Protein AF-A0A927N529-F1 (afdb_monomer_lite)

InterPro domains:
  IPR007295 Domain of unknown function DUF402 [PF04167] (4-76)
  IPR035930 FomD-like superfamily [G3DSA:2.40.380.10] (2-82)
  IPR035930 FomD-like superfamily [SSF159234] (4-77)

Organism: NCBI:txid648752

Secondary structure (DSSP, 8-state):
-TT-EEEEEEEEEEEETTEEEEEEEEEEEEE-TT-S--EEE-HHHHHHHHHHTSS-HHHHHHHHHHHHHHIIIII----TTS-SSPSSSS-SS---

Foldseek 3Di:
DPQKDKDFDWDWDDPDDVDIDTHGQQWIKIGDRQDLDIDIDRVVVNVVCPVVVVDDPVSSVVSVVVVVVCCVPARDDPDPPPDSDGDCVVPPDDDD

pLDDT: mean 84.68, std 16.39, range [40.75, 98.62]

Radius of gyration: 15.55 Å; chains: 1; bounding box: 44×29×35 Å

Structure (mmCIF, N/CA/C/O backbone):
data_AF-A0A927N529-F1
#
_entry.id   AF-A0A927N529-F1
#
loop_
_atom_site.group_PDB
_atom_site.id
_atom_site.type_symbol
_atom_site.label_atom_id
_atom_site.label_alt_id
_atom_site.label_comp_id
_atom_site.label_asym_id
_atom_site.label_entity_id
_atom_site.label_seq_id
_atom_site.pdbx_PDB_ins_code
_atom_site.Cartn_x
_atom_site.Cartn_y
_atom_site.Cartn_z
_atom_site.occupancy
_atom_site.B_iso_or_equiv
_atom_site.auth_seq_id
_atom_site.auth_comp_id
_atom_site.auth_asym_id
_atom_site.auth_atom_id
_atom_site.pdbx_PDB_model_num
ATOM 1 N N . MET A 1 1 ? 6.141 -17.117 -12.137 1.00 50.34 1 MET A N 1
ATOM 2 C CA . MET A 1 1 ? 6.603 -15.997 -11.290 1.00 50.34 1 MET A CA 1
ATOM 3 C C . MET A 1 1 ? 7.475 -16.533 -10.155 1.00 50.34 1 MET A C 1
ATOM 5 O O . MET A 1 1 ? 7.252 -16.200 -9.002 1.00 50.34 1 MET A O 1
ATOM 9 N N . GLU A 1 2 ? 8.452 -17.397 -10.431 1.00 62.12 2 GLU A N 1
ATOM 10 C CA . GLU A 1 2 ? 9.337 -17.841 -9.346 1.00 62.12 2 GLU A CA 1
A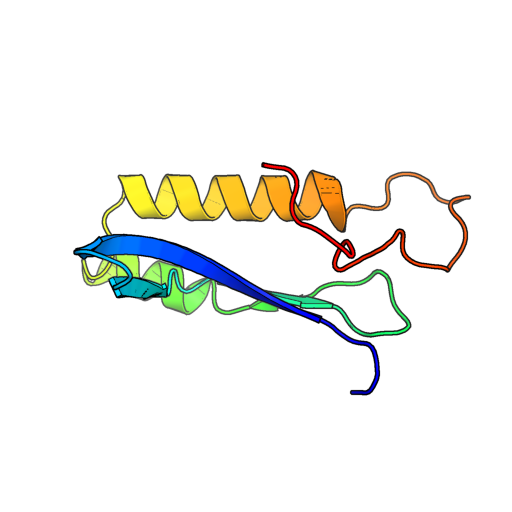TOM 11 C C . GLU A 1 2 ? 10.298 -16.695 -8.999 1.00 62.12 2 GLU A C 1
ATOM 13 O O . GLU A 1 2 ? 10.963 -16.163 -9.887 1.00 62.12 2 GLU A O 1
ATOM 18 N N . GLY A 1 3 ? 10.305 -16.278 -7.729 1.00 69.38 3 GLY A N 1
ATOM 19 C CA . GLY A 1 3 ? 11.227 -15.279 -7.175 1.00 69.38 3 GLY A CA 1
ATOM 20 C C . GLY A 1 3 ? 10.780 -13.809 -7.207 1.00 69.38 3 GLY A C 1
ATOM 21 O O . GLY A 1 3 ? 11.603 -12.949 -6.912 1.00 69.38 3 GLY A O 1
ATOM 22 N N . GLY A 1 4 ? 9.541 -13.497 -7.609 1.00 78.62 4 GLY A N 1
ATOM 23 C CA . GLY A 1 4 ? 8.992 -12.131 -7.543 1.00 78.62 4 GLY A CA 1
ATOM 24 C C . GLY A 1 4 ? 8.238 -11.855 -6.238 1.00 78.62 4 GLY A C 1
ATOM 25 O 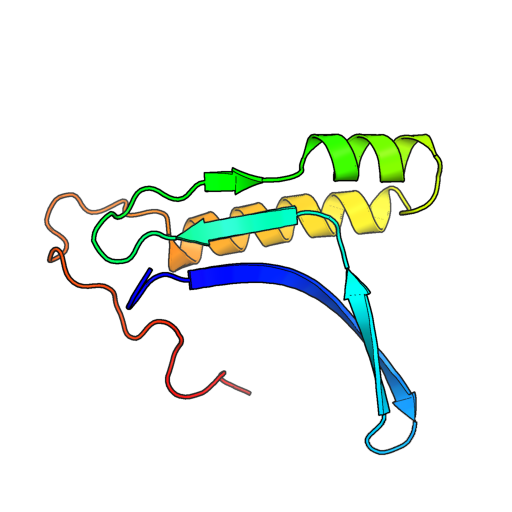O . GLY A 1 4 ? 7.815 -12.798 -5.570 1.00 78.62 4 GLY A O 1
ATOM 26 N N . TRP A 1 5 ? 8.037 -10.577 -5.910 1.00 87.44 5 TRP A N 1
ATOM 27 C CA . TRP A 1 5 ? 7.282 -10.128 -4.735 1.00 87.44 5 TRP A CA 1
ATOM 28 C C . TRP A 1 5 ? 5.973 -9.462 -5.126 1.00 87.44 5 TRP A C 1
ATOM 30 O O . TRP A 1 5 ? 5.921 -8.693 -6.086 1.00 87.44 5 TRP A O 1
ATOM 40 N N . TYR A 1 6 ? 4.947 -9.743 -4.333 1.00 90.94 6 TYR A N 1
ATOM 41 C CA . TYR A 1 6 ? 3.734 -8.947 -4.242 1.00 90.94 6 TYR A CA 1
ATOM 42 C C . TYR A 1 6 ? 3.733 -8.305 -2.858 1.00 90.94 6 TYR A C 1
ATOM 44 O O . TYR A 1 6 ? 3.933 -9.007 -1.863 1.00 90.94 6 TYR A O 1
ATOM 52 N N . VAL A 1 7 ? 3.602 -6.987 -2.804 1.00 93.25 7 VAL A N 1
ATOM 53 C CA . VAL A 1 7 ? 3.654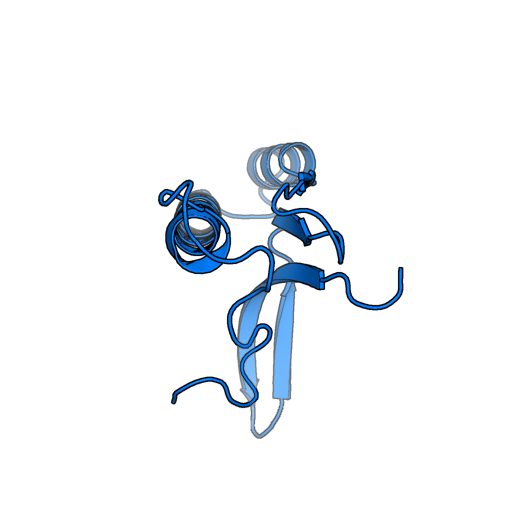 -6.211 -1.567 1.00 93.25 7 VAL A CA 1
ATOM 54 C C . VAL A 1 7 ? 2.367 -5.419 -1.458 1.00 93.25 7 VAL A C 1
ATOM 56 O O . VAL A 1 7 ? 2.108 -4.581 -2.312 1.00 93.25 7 VAL A O 1
ATOM 59 N N . ASP A 1 8 ? 1.639 -5.669 -0.382 1.00 95.62 8 ASP A N 1
ATOM 60 C CA . ASP A 1 8 ? 0.381 -5.010 -0.053 1.00 95.62 8 ASP A CA 1
ATOM 61 C C . ASP A 1 8 ? 0.602 -4.041 1.119 1.00 95.62 8 ASP A C 1
ATOM 63 O O . ASP A 1 8 ? 1.379 -4.319 2.048 1.00 95.62 8 ASP A O 1
ATOM 67 N N . LEU A 1 9 ? -0.046 -2.880 1.059 1.00 96.44 9 LEU A N 1
ATOM 68 C CA . LEU A 1 9 ? -0.116 -1.940 2.165 1.00 96.44 9 LEU A CA 1
ATOM 69 C C . LEU A 1 9 ? -1.361 -2.236 2.997 1.00 96.44 9 LEU A C 1
ATOM 71 O O . LEU A 1 9 ? -2.483 -1.986 2.577 1.00 96.44 9 LEU A O 1
ATOM 75 N N . VAL A 1 10 ? -1.140 -2.662 4.240 1.00 96.94 10 VAL A N 1
ATOM 76 C CA . VAL A 1 10 ? -2.220 -3.022 5.165 1.00 96.94 10 VAL A CA 1
ATOM 77 C C . VAL A 1 10 ? -2.151 -2.250 6.476 1.00 96.94 10 VAL A C 1
ATOM 79 O O . VAL A 1 10 ? -1.073 -1.887 6.956 1.00 96.94 10 VAL A O 1
ATOM 82 N N . GLU A 1 11 ? -3.307 -2.061 7.107 1.00 95.69 11 GLU A N 1
ATOM 83 C CA . GLU A 1 11 ? -3.413 -1.691 8.516 1.00 95.69 11 GLU A CA 1
ATOM 84 C C . GLU A 1 11 ? -3.718 -2.934 9.359 1.00 95.69 11 GLU A C 1
ATOM 86 O O . GLU A 1 11 ? -4.548 -3.772 9.005 1.00 95.69 11 GLU A O 1
ATOM 91 N N . LEU A 1 12 ? -3.031 -3.060 10.494 1.00 95.44 12 LEU A N 1
ATOM 92 C CA . LEU A 1 12 ? -3.250 -4.138 11.451 1.00 95.44 12 LEU A CA 1
ATOM 93 C C . LEU A 1 12 ? -3.972 -3.597 12.680 1.00 95.44 12 LEU A C 1
ATOM 95 O O . LEU A 1 12 ? -3.471 -2.707 13.366 1.00 95.44 12 LEU A O 1
ATOM 99 N N . GLU A 1 13 ? -5.115 -4.192 12.997 1.00 95.62 13 GLU A N 1
ATOM 100 C CA . GLU A 1 13 ? -5.899 -3.881 14.186 1.00 95.62 13 GLU A CA 1
ATOM 101 C C . GLU A 1 13 ? -5.902 -5.078 15.150 1.00 95.62 13 GLU A C 1
ATOM 103 O O . GLU A 1 13 ? -6.355 -6.177 14.820 1.00 95.62 13 GLU A O 1
ATOM 108 N N . GLU A 1 14 ? -5.417 -4.876 16.377 1.00 96.38 14 GLU A N 1
ATOM 109 C CA . GLU A 1 14 ? -5.495 -5.881 17.442 1.00 96.38 14 GLU A CA 1
ATOM 110 C C . GLU A 1 14 ? -6.890 -5.916 18.082 1.00 96.38 14 GLU A C 1
ATOM 112 O O . GLU A 1 14 ? -7.251 -5.065 18.892 1.00 96.38 14 GLU A O 1
ATOM 117 N N . VAL A 1 15 ? -7.660 -6.969 17.791 1.00 95.69 15 VAL A N 1
ATOM 118 C CA . VAL A 1 15 ? -9.034 -7.167 18.310 1.00 95.69 15 VAL A CA 1
ATOM 119 C C . VAL A 1 15 ? -9.105 -8.177 19.471 1.00 95.69 15 VAL A C 1
ATOM 121 O O . VAL A 1 15 ? -10.166 -8.680 19.868 1.00 95.69 15 VAL A O 1
ATOM 124 N N . GLY A 1 16 ? -7.949 -8.535 20.027 1.00 93.69 16 GLY A N 1
ATOM 125 C CA . GLY A 1 16 ? -7.810 -9.339 21.237 1.00 93.69 16 GLY A CA 1
ATOM 126 C C . GLY A 1 16 ? -6.602 -10.276 21.205 1.00 93.69 16 GLY A C 1
ATOM 127 O O . GLY A 1 16 ? -5.821 -10.262 20.255 1.00 93.69 16 GLY A O 1
ATOM 128 N N . PRO A 1 17 ? -6.449 -11.140 22.225 1.00 94.94 17 PRO A N 1
ATOM 129 C CA . PRO A 1 17 ? -5.274 -11.995 22.344 1.00 94.94 17 PRO A CA 1
ATOM 130 C C . PRO A 1 17 ? -5.099 -12.888 21.113 1.00 94.94 17 PRO A C 1
ATOM 132 O O . PRO A 1 17 ? -5.951 -13.732 20.834 1.00 94.94 17 PRO A O 1
ATOM 135 N N . LYS A 1 18 ? -3.979 -12.707 20.401 1.00 93.12 18 LYS A N 1
ATOM 136 C CA . LYS A 1 18 ? -3.631 -13.446 19.174 1.00 93.12 18 LYS A CA 1
ATOM 137 C C . LYS A 1 18 ? -4.672 -13.317 18.050 1.00 93.12 18 LYS A C 1
ATOM 139 O O . LYS A 1 18 ? -4.830 -14.245 17.259 1.00 93.12 18 LYS A O 1
ATOM 144 N N . ARG A 1 19 ? -5.401 -12.199 17.991 1.00 95.50 19 ARG A N 1
ATOM 145 C CA . ARG A 1 19 ? -6.363 -11.905 16.922 1.00 95.50 19 ARG A CA 1
ATOM 146 C C . ARG A 1 19 ? -6.059 -10.546 16.314 1.00 95.50 19 ARG A 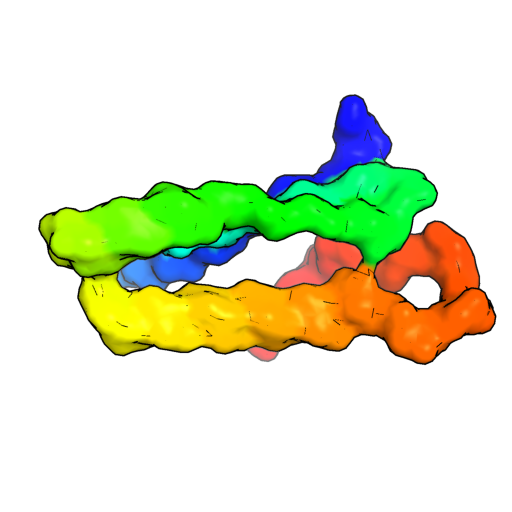C 1
ATOM 148 O O . ARG A 1 19 ? -6.058 -9.543 17.022 1.00 95.50 19 ARG A O 1
ATOM 155 N N . LEU A 1 20 ? -5.846 -10.554 15.007 1.00 96.50 20 LEU A N 1
ATOM 156 C CA . LEU A 1 20 ? -5.628 -9.371 14.191 1.00 96.50 20 LEU A CA 1
ATOM 157 C C . LEU A 1 20 ? -6.733 -9.298 13.143 1.00 96.50 20 LEU A C 1
ATOM 159 O O . LEU A 1 20 ? -7.115 -10.327 12.581 1.00 96.50 20 LEU A O 1
ATOM 163 N N . VAL A 1 21 ? -7.224 -8.093 12.893 1.00 96.94 21 VAL A N 1
ATOM 164 C CA . VAL A 1 21 ? -7.912 -7.753 11.651 1.00 96.94 21 VAL A CA 1
ATOM 165 C C . VAL A 1 21 ? -6.886 -7.073 10.755 1.00 96.94 21 VAL A C 1
ATOM 167 O O . VAL A 1 21 ? -6.113 -6.236 11.219 1.00 96.94 21 VAL A O 1
ATOM 170 N N . VAL A 1 22 ? -6.843 -7.498 9.497 1.00 96.19 22 VAL A N 1
ATOM 171 C CA . VAL A 1 22 ? -5.995 -6.908 8.463 1.00 96.19 22 VAL A CA 1
ATOM 172 C C . VAL A 1 22 ? -6.920 -6.123 7.549 1.00 96.19 22 VAL A C 1
ATOM 174 O O . VAL A 1 22 ? -7.832 -6.710 6.966 1.00 96.19 22 VAL A O 1
ATOM 177 N N . HIS A 1 23 ? -6.712 -4.816 7.479 1.00 95.88 23 HIS A N 1
ATOM 178 C CA . HIS A 1 23 ? -7.442 -3.927 6.585 1.00 95.88 23 HIS A CA 1
ATOM 179 C C . HIS A 1 23 ? -6.559 -3.627 5.380 1.00 95.88 23 HIS A C 1
ATOM 181 O O . HIS A 1 23 ? -5.452 -3.118 5.539 1.00 95.88 23 HIS A O 1
ATOM 187 N N . ASP A 1 24 ? -7.057 -3.969 4.200 1.00 95.88 24 ASP A N 1
ATOM 188 C CA . ASP A 1 24 ? -6.456 -3.630 2.911 1.00 95.88 24 ASP A CA 1
ATOM 189 C C . ASP A 1 24 ? -6.513 -2.106 2.693 1.00 95.88 24 ASP A C 1
ATOM 191 O O . ASP A 1 24 ? -7.531 -1.473 3.002 1.00 95.88 24 ASP A O 1
ATOM 195 N N . LEU A 1 25 ? -5.408 -1.508 2.232 1.00 97.50 25 LEU A N 1
ATOM 196 C CA . LEU A 1 25 ? -5.307 -0.066 1.977 1.00 97.50 25 LEU A CA 1
ATOM 197 C C . LEU A 1 25 ? -5.135 0.278 0.488 1.00 97.50 25 LEU A C 1
ATOM 199 O O . LEU A 1 25 ? -4.647 1.369 0.173 1.00 97.50 25 LEU A O 1
ATOM 203 N N . TYR A 1 26 ? -5.588 -0.603 -0.403 1.00 97.75 26 TYR A N 1
ATOM 204 C CA . TYR A 1 26 ? -5.764 -0.425 -1.849 1.00 97.75 26 TYR A CA 1
ATOM 205 C C . TYR A 1 26 ? -4.491 -0.199 -2.671 1.00 97.75 26 TYR A C 1
ATOM 207 O O . TYR A 1 26 ? -4.584 0.010 -3.874 1.00 97.75 26 TYR A O 1
ATOM 215 N N . VAL A 1 27 ? -3.303 -0.145 -2.064 1.00 97.88 27 VAL A N 1
ATOM 216 C CA . VAL A 1 27 ? -2.058 0.116 -2.800 1.00 97.88 27 VAL A CA 1
ATOM 217 C C . VAL A 1 27 ? -1.184 -1.114 -2.773 1.00 97.88 27 VAL A C 1
ATOM 219 O O . VAL A 1 27 ? -0.612 -1.454 -1.739 1.00 97.88 27 VAL A O 1
ATOM 222 N N . ASP A 1 28 ? -0.984 -1.671 -3.958 1.00 96.44 28 ASP A N 1
ATOM 223 C CA . ASP A 1 28 ? -0.142 -2.832 -4.168 1.00 96.44 28 ASP A CA 1
ATOM 224 C C . ASP A 1 28 ? 1.092 -2.512 -5.005 1.00 96.44 28 ASP A C 1
ATOM 226 O O . ASP A 1 28 ? 1.130 -1.591 -5.830 1.00 96.44 28 ASP A O 1
ATOM 230 N N . ILE A 1 29 ? 2.144 -3.298 -4.793 1.00 94.44 29 ILE A N 1
ATOM 231 C CA . ILE A 1 29 ? 3.398 -3.191 -5.526 1.00 94.44 29 ILE A CA 1
ATOM 232 C C . ILE A 1 29 ? 3.838 -4.572 -5.998 1.00 94.44 29 ILE A C 1
ATOM 234 O O . ILE A 1 29 ? 4.076 -5.486 -5.204 1.00 94.44 29 ILE A O 1
ATOM 238 N N . VAL A 1 30 ? 4.048 -4.698 -7.307 1.00 91.56 30 VAL A N 1
ATOM 239 C CA . VAL A 1 30 ? 4.612 -5.901 -7.923 1.00 91.56 30 VAL A CA 1
ATOM 240 C C . VAL A 1 30 ? 6.086 -5.689 -8.227 1.00 91.56 30 VAL A C 1
ATOM 242 O O . VAL A 1 30 ? 6.487 -4.715 -8.867 1.00 91.56 30 VAL A O 1
ATOM 245 N N . VAL A 1 31 ? 6.904 -6.649 -7.803 1.00 87.50 31 VAL A N 1
ATOM 246 C CA . VAL A 1 31 ? 8.350 -6.668 -8.015 1.00 87.50 31 VAL A CA 1
ATOM 247 C C . VAL A 1 31 ? 8.740 -7.954 -8.755 1.00 87.50 31 VAL A C 1
ATOM 249 O O . VAL A 1 31 ? 8.806 -9.029 -8.154 1.00 87.50 31 VAL A O 1
ATOM 252 N N . PRO A 1 32 ? 9.019 -7.893 -10.066 1.00 83.12 32 PRO A N 1
ATOM 253 C CA . PRO A 1 32 ? 9.445 -9.049 -10.842 1.00 83.12 32 PRO A CA 1
ATOM 254 C C . PRO A 1 32 ? 10.821 -9.592 -10.400 1.00 83.12 32 PRO A C 1
ATOM 256 O O . PRO A 1 32 ? 11.711 -8.817 -10.054 1.00 83.12 32 PRO A O 1
ATOM 259 N N . PRO A 1 33 ? 11.065 -10.911 -10.516 1.00 74.62 33 PRO A N 1
ATOM 260 C CA . PRO A 1 33 ? 12.265 -11.582 -9.990 1.00 74.62 33 PRO A CA 1
ATOM 261 C C . PRO A 1 33 ? 13.604 -11.078 -10.546 1.00 74.62 33 PRO A C 1
ATOM 263 O O . PRO A 1 33 ? 14.625 -11.117 -9.868 1.00 74.62 33 PRO A O 1
ATOM 266 N N . LEU A 1 34 ? 13.625 -10.653 -11.811 1.00 69.12 34 LEU A N 1
ATOM 267 C CA . LEU A 1 34 ? 14.860 -10.391 -12.563 1.00 69.12 34 LEU A CA 1
ATOM 268 C C . LEU A 1 34 ? 15.016 -8.923 -12.963 1.00 69.12 34 LEU A C 1
ATOM 270 O O . LEU A 1 34 ? 15.925 -8.574 -13.714 1.00 69.12 34 LEU A O 1
ATOM 274 N N . SER A 1 35 ? 14.113 -8.060 -12.501 1.00 65.81 35 SER A N 1
ATOM 275 C CA . SER A 1 35 ? 14.111 -6.650 -12.862 1.00 65.81 35 SER A CA 1
ATOM 276 C C . SER A 1 35 ? 13.975 -5.794 -11.613 1.00 65.81 35 SER A C 1
ATOM 278 O O . SER A 1 35 ? 13.211 -6.112 -10.712 1.00 65.81 35 SER A O 1
ATOM 280 N N . ARG A 1 36 ? 14.689 -4.668 -11.586 1.00 65.50 36 ARG A N 1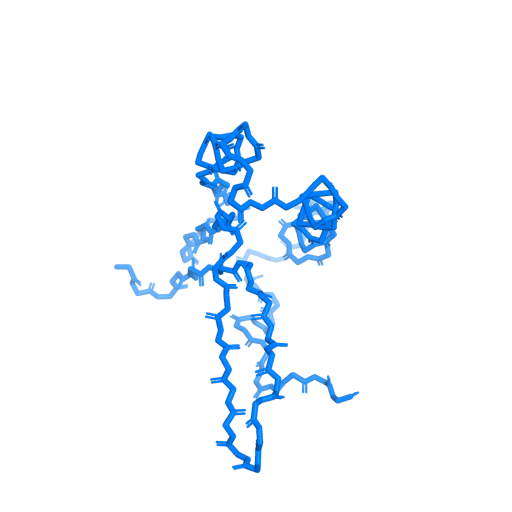
ATOM 281 C CA . ARG A 1 36 ? 14.519 -3.631 -10.556 1.00 65.50 36 ARG A CA 1
ATOM 282 C C . ARG A 1 36 ? 13.389 -2.653 -10.878 1.00 65.50 36 ARG A C 1
ATOM 284 O O . ARG A 1 36 ? 13.263 -1.624 -10.225 1.00 65.50 36 ARG A O 1
ATOM 291 N N . ARG A 1 37 ? 12.604 -2.930 -11.923 1.00 78.88 37 ARG A N 1
ATOM 292 C CA . ARG A 1 37 ? 11.377 -2.185 -12.195 1.00 78.88 37 ARG A CA 1
ATOM 293 C C . ARG A 1 37 ? 10.291 -2.773 -11.316 1.00 78.88 37 ARG A C 1
ATOM 295 O O . ARG A 1 37 ? 10.139 -3.986 -11.292 1.00 78.88 37 ARG A O 1
ATOM 302 N N . TYR A 1 38 ? 9.585 -1.912 -10.610 1.00 87.25 38 TYR A N 1
ATOM 303 C CA . TYR A 1 38 ? 8.385 -2.266 -9.875 1.00 87.25 38 TYR A CA 1
ATOM 304 C C . TYR A 1 38 ? 7.190 -1.595 -10.542 1.00 87.25 38 TYR A C 1
ATOM 306 O O . TYR A 1 38 ? 7.334 -0.578 -11.228 1.00 87.25 38 TYR A O 1
ATOM 314 N N . GLU A 1 39 ? 6.023 -2.173 -10.325 1.00 92.06 39 GLU A N 1
ATOM 315 C CA . GLU A 1 39 ? 4.742 -1.628 -10.751 1.00 92.06 39 GLU A CA 1
ATOM 316 C C . GLU A 1 39 ? 3.969 -1.260 -9.488 1.00 92.06 39 GLU A C 1
ATOM 318 O O . GLU A 1 39 ? 3.918 -2.061 -8.560 1.00 92.06 39 GLU A O 1
ATOM 323 N N . VAL A 1 40 ? 3.436 -0.039 -9.433 1.00 95.25 40 VAL A N 1
ATOM 324 C CA . VAL A 1 40 ? 2.476 0.370 -8.398 1.00 95.25 40 VAL A CA 1
ATOM 325 C C . VAL A 1 40 ? 1.093 0.197 -9.003 1.00 95.25 40 VAL A C 1
ATOM 327 O O . VAL A 1 40 ? 0.852 0.711 -10.099 1.00 95.25 40 VAL A O 1
ATOM 330 N N . LEU A 1 41 ? 0.230 -0.532 -8.313 1.00 97.38 41 LEU A N 1
ATOM 331 C CA . LEU A 1 41 ? -1.109 -0.885 -8.762 1.00 97.38 41 LEU A CA 1
ATOM 332 C C . LEU A 1 41 ? -2.171 -0.152 -7.927 1.00 97.38 41 LEU A C 1
ATOM 334 O O . LEU A 1 41 ? -1.863 0.422 -6.881 1.00 97.38 41 LEU A O 1
ATOM 338 N N . ASP A 1 42 ? -3.390 -0.118 -8.462 1.00 97.69 42 ASP A N 1
ATOM 339 C CA . ASP A 1 42 ? -4.648 0.159 -7.749 1.00 97.69 42 ASP A CA 1
ATOM 340 C C . ASP A 1 42 ? -4.768 1.539 -7.061 1.00 97.69 42 ASP A C 1
ATOM 342 O O . ASP A 1 42 ? -5.619 1.806 -6.213 1.00 97.69 42 ASP A O 1
ATOM 346 N N . LEU A 1 43 ? -3.973 2.515 -7.517 1.00 98.00 43 LEU A N 1
ATOM 347 C CA . LEU A 1 43 ? -4.105 3.918 -7.095 1.00 98.00 43 LEU A CA 1
ATOM 348 C C . LEU A 1 43 ? -5.464 4.542 -7.457 1.00 98.00 43 LEU A C 1
ATOM 350 O O . LEU A 1 43 ? -5.884 5.512 -6.821 1.00 98.00 43 LEU A O 1
ATOM 354 N N . ASP A 1 44 ? -6.123 4.044 -8.500 1.00 98.25 44 ASP A N 1
ATOM 355 C CA . ASP A 1 44 ? -7.489 4.416 -8.856 1.00 98.25 44 ASP A CA 1
ATOM 356 C C . ASP A 1 44 ? -8.510 3.838 -7.872 1.00 98.25 44 ASP A C 1
ATOM 358 O O . ASP A 1 44 ? -9.423 4.561 -7.476 1.00 98.25 44 ASP A O 1
ATOM 362 N N . GLU A 1 45 ? -8.311 2.612 -7.386 1.00 98.31 45 GLU A N 1
ATOM 363 C CA . GLU A 1 45 ? -9.127 2.044 -6.308 1.00 98.31 45 GLU A CA 1
ATOM 364 C C . GLU A 1 45 ? -8.965 2.828 -5.000 1.00 98.31 45 GLU A C 1
ATOM 366 O O . GLU A 1 45 ? -9.965 3.167 -4.366 1.00 98.31 45 GLU A O 1
ATOM 371 N N . LEU A 1 46 ? -7.741 3.241 -4.640 1.00 98.25 46 LEU A N 1
ATOM 372 C CA . LEU A 1 46 ? -7.519 4.152 -3.507 1.00 98.25 46 LEU A CA 1
ATOM 373 C C . LEU A 1 46 ? -8.278 5.481 -3.686 1.00 98.25 46 LEU A C 1
ATOM 375 O O . LEU A 1 46 ? -8.837 6.026 -2.728 1.00 98.25 46 LEU A O 1
ATOM 379 N N . ALA A 1 47 ? -8.288 6.030 -4.904 1.00 98.25 47 ALA A N 1
ATOM 380 C CA . ALA A 1 47 ? -8.990 7.276 -5.203 1.00 98.25 47 ALA A CA 1
ATOM 381 C C . ALA A 1 47 ? -10.514 7.116 -5.085 1.00 98.25 47 ALA A C 1
ATOM 383 O O . ALA A 1 47 ? -11.183 7.991 -4.524 1.00 98.25 47 ALA A O 1
ATOM 384 N N . ASP A 1 48 ? -11.051 6.001 -5.569 1.00 98.62 48 ASP A N 1
ATOM 385 C CA . ASP A 1 48 ? -12.464 5.657 -5.463 1.00 98.62 48 ASP A CA 1
ATOM 386 C C . ASP A 1 48 ? -12.869 5.395 -4.007 1.00 98.62 48 ASP A C 1
ATOM 388 O O . ASP A 1 48 ? -13.865 5.950 -3.541 1.00 98.62 48 ASP A O 1
ATOM 392 N N . ALA A 1 49 ? -12.049 4.676 -3.239 1.00 97.94 49 ALA A N 1
ATOM 393 C CA . ALA A 1 49 ? -12.266 4.446 -1.815 1.00 97.94 49 ALA A CA 1
ATOM 394 C C . ALA A 1 49 ? -12.297 5.757 -1.015 1.00 97.94 49 ALA A C 1
ATOM 396 O O . ALA A 1 49 ? -13.146 5.929 -0.134 1.00 97.94 49 ALA A O 1
ATOM 397 N N . LEU A 1 50 ? -11.404 6.706 -1.327 1.00 98.38 50 LEU A N 1
ATOM 398 C CA . LEU A 1 50 ? -11.413 8.036 -0.713 1.00 98.38 50 LEU A CA 1
ATOM 399 C C . LEU A 1 50 ? -12.675 8.817 -1.102 1.00 98.38 50 LEU A C 1
ATOM 401 O O . LEU A 1 50 ? -13.300 9.444 -0.245 1.00 98.38 50 LEU A O 1
ATOM 405 N N . ARG A 1 51 ? -13.047 8.801 -2.389 1.00 98.38 51 ARG A N 1
ATOM 406 C CA . ARG A 1 51 ? -14.247 9.482 -2.903 1.00 98.38 51 ARG A CA 1
ATOM 407 C C . ARG A 1 51 ? -15.508 8.970 -2.213 1.00 98.38 51 ARG A C 1
ATOM 409 O O . ARG A 1 51 ? -16.359 9.774 -1.833 1.00 98.38 51 ARG A O 1
ATOM 416 N N . ASP A 1 52 ? -15.611 7.657 -2.055 1.00 98.00 52 ASP A N 1
ATOM 417 C CA . ASP A 1 52 ? -16.804 6.984 -1.546 1.00 98.00 52 ASP A CA 1
ATOM 418 C C . ASP A 1 52 ? -16.824 6.925 -0.005 1.00 98.00 52 ASP A C 1
ATOM 420 O O . ASP A 1 52 ? -17.817 6.515 0.597 1.00 98.00 52 ASP A O 1
ATOM 424 N N . GLY A 1 53 ? -15.756 7.401 0.650 1.00 97.62 53 GLY A N 1
ATOM 425 C CA . GLY A 1 53 ? -15.631 7.479 2.107 1.00 97.62 53 GLY A CA 1
ATOM 426 C C . GLY A 1 53 ? -15.320 6.142 2.783 1.00 97.62 53 GLY A C 1
ATOM 427 O O . GLY A 1 53 ? -15.460 6.037 4.001 1.00 97.62 53 GLY A O 1
ATOM 428 N N . ALA A 1 54 ? -14.903 5.134 2.014 1.00 97.50 54 ALA A N 1
ATOM 429 C CA . ALA A 1 54 ? -14.473 3.832 2.522 1.00 97.50 54 ALA A CA 1
ATOM 430 C C . ALA A 1 54 ? -13.126 3.912 3.261 1.00 97.50 54 ALA A C 1
ATOM 432 O O . ALA A 1 54 ? -12.860 3.107 4.150 1.00 97.50 54 ALA A O 1
ATOM 433 N N . ILE A 1 55 ? -12.303 4.910 2.930 1.00 97.69 55 ILE A N 1
ATOM 434 C CA . ILE A 1 55 ? -11.078 5.267 3.646 1.00 97.69 55 ILE A CA 1
ATOM 435 C C . ILE A 1 55 ? -11.081 6.769 3.933 1.00 97.69 55 ILE A C 1
ATOM 437 O O . ILE A 1 55 ? -11.497 7.582 3.105 1.00 97.69 55 ILE A O 1
ATOM 441 N N . ASP A 1 56 ? -10.634 7.165 5.123 1.00 97.50 56 ASP A N 1
ATOM 442 C CA . ASP A 1 56 ? -10.607 8.578 5.484 1.00 97.50 56 ASP A CA 1
ATOM 443 C C . ASP A 1 56 ? -9.391 9.315 4.869 1.00 97.50 56 ASP A C 1
ATOM 445 O O . ASP A 1 56 ? -8.362 8.699 4.545 1.00 97.50 56 ASP A O 1
ATOM 449 N N . PRO A 1 57 ? -9.455 10.656 4.728 1.00 98.31 57 PRO A N 1
ATOM 450 C CA . PRO A 1 57 ? -8.361 11.430 4.145 1.00 98.31 57 PRO A CA 1
ATOM 451 C C . PRO A 1 57 ? -7.029 11.318 4.900 1.00 98.31 57 PRO A C 1
ATOM 453 O O . PRO A 1 57 ? -5.967 11.362 4.279 1.00 98.31 57 PRO A O 1
ATOM 456 N N . ALA A 1 58 ? -7.047 11.190 6.231 1.00 98.06 58 ALA A N 1
ATOM 457 C CA . ALA A 1 58 ? -5.821 11.085 7.017 1.00 98.06 58 ALA A CA 1
ATOM 458 C C . ALA A 1 58 ? -5.146 9.724 6.806 1.00 98.06 58 ALA A C 1
ATOM 460 O O . ALA A 1 58 ? -3.921 9.667 6.664 1.00 98.06 58 ALA A O 1
ATOM 461 N N . THR A 1 59 ? -5.928 8.648 6.721 1.00 97.31 59 THR A N 1
ATOM 462 C CA . THR A 1 59 ? -5.433 7.314 6.361 1.00 97.31 59 THR A CA 1
ATOM 463 C C . THR A 1 59 ? -4.886 7.300 4.941 1.00 97.31 59 THR A C 1
ATOM 465 O O . THR A 1 59 ? -3.741 6.900 4.755 1.00 97.31 59 THR A O 1
ATOM 468 N N . THR A 1 60 ? -5.589 7.890 3.974 1.00 98.12 60 THR A N 1
ATOM 469 C CA . THR A 1 60 ? -5.092 8.016 2.590 1.00 98.12 60 THR A CA 1
ATOM 470 C C . THR A 1 60 ? -3.740 8.739 2.517 1.00 98.12 60 THR A C 1
ATOM 4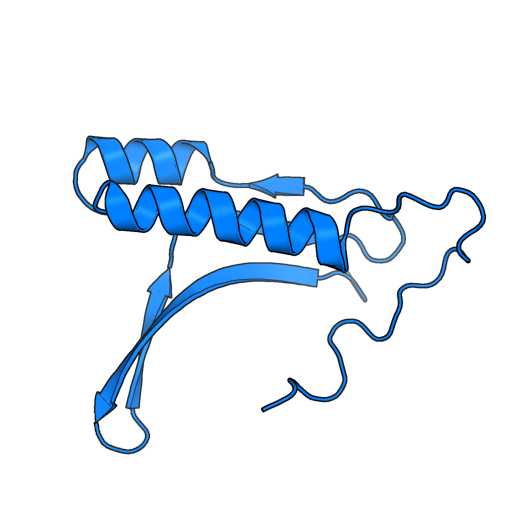72 O O . THR A 1 60 ? -2.815 8.301 1.834 1.00 98.12 60 THR A O 1
ATOM 475 N N . VAL A 1 61 ? -3.566 9.832 3.272 1.00 98.44 61 VAL A N 1
ATOM 476 C CA . VAL A 1 61 ? -2.279 10.550 3.343 1.00 98.44 61 VAL A CA 1
ATOM 477 C C . VAL A 1 61 ? -1.162 9.673 3.913 1.00 98.44 61 VAL A C 1
ATOM 479 O O . VAL A 1 61 ? -0.015 9.793 3.474 1.00 98.44 61 VAL A O 1
ATOM 482 N N . ARG A 1 62 ? -1.459 8.818 4.898 1.00 97.88 62 ARG A N 1
ATOM 483 C CA . ARG A 1 62 ? -0.479 7.868 5.445 1.00 97.88 62 ARG A CA 1
ATOM 484 C C . ARG A 1 62 ? -0.095 6.822 4.407 1.00 97.88 62 ARG A C 1
ATOM 486 O O . ARG A 1 62 ? 1.095 6.699 4.140 1.00 97.88 62 ARG A O 1
ATOM 493 N N . VAL A 1 63 ? -1.076 6.197 3.754 1.00 97.69 63 VAL A N 1
ATOM 494 C CA . VAL A 1 63 ? -0.874 5.203 2.684 1.00 97.69 63 VAL A CA 1
ATOM 495 C C . VAL A 1 63 ? 0.073 5.735 1.613 1.00 97.69 63 VAL A C 1
ATOM 497 O O . VAL A 1 63 ? 1.120 5.145 1.362 1.00 97.69 63 VAL A O 1
ATOM 500 N N . LEU A 1 64 ? -0.212 6.919 1.063 1.00 98.25 64 LEU A N 1
ATOM 501 C CA . LEU A 1 64 ? 0.628 7.533 0.029 1.00 98.25 64 LEU A CA 1
ATOM 502 C C . LEU A 1 64 ? 2.067 7.790 0.507 1.00 98.25 64 LEU A C 1
ATOM 504 O O . LEU A 1 64 ? 3.028 7.607 -0.242 1.00 98.25 64 LEU A O 1
ATOM 508 N N . ARG A 1 65 ? 2.240 8.224 1.761 1.00 98.12 65 ARG A N 1
ATOM 509 C CA . ARG A 1 65 ? 3.570 8.481 2.336 1.00 98.12 65 ARG A CA 1
ATOM 510 C C . ARG A 1 65 ? 4.341 7.198 2.588 1.00 98.12 65 ARG A C 1
ATOM 512 O O . ARG A 1 65 ? 5.549 7.177 2.355 1.00 98.12 65 ARG A O 1
ATOM 519 N N . ASP A 1 66 ? 3.679 6.171 3.091 1.00 97.12 66 ASP A N 1
ATOM 520 C CA . ASP A 1 66 ? 4.325 4.915 3.445 1.00 97.12 66 ASP A CA 1
ATOM 521 C C . ASP A 1 66 ? 4.655 4.098 2.194 1.00 97.12 66 ASP A C 1
ATOM 523 O O . ASP A 1 66 ? 5.775 3.594 2.109 1.00 97.12 66 ASP A O 1
ATOM 527 N N . ALA A 1 67 ? 3.801 4.131 1.163 1.00 96.00 67 ALA A N 1
ATOM 528 C CA . ALA A 1 67 ? 4.124 3.627 -0.171 1.00 96.00 67 ALA A CA 1
ATOM 529 C C . ALA A 1 67 ? 5.391 4.304 -0.710 1.00 96.00 67 ALA A C 1
ATOM 531 O O . ALA A 1 67 ? 6.384 3.638 -0.997 1.00 96.00 67 ALA A O 1
ATOM 532 N N . GLN A 1 68 ? 5.426 5.641 -0.746 1.00 95.31 68 GLN A N 1
ATOM 533 C CA . GLN A 1 68 ? 6.596 6.374 -1.239 1.00 95.31 68 GLN A CA 1
ATOM 534 C C . GLN A 1 68 ? 7.871 6.054 -0.440 1.00 95.31 68 GLN A C 1
ATOM 536 O O . GLN A 1 68 ? 8.935 5.851 -1.022 1.00 95.31 68 GLN A O 1
ATOM 541 N N . ARG A 1 69 ? 7.782 5.965 0.892 1.00 94.00 69 ARG A N 1
ATOM 542 C CA . ARG A 1 69 ? 8.923 5.606 1.751 1.00 94.00 69 ARG A CA 1
ATOM 543 C C . ARG A 1 69 ? 9.402 4.179 1.517 1.00 94.00 69 ARG A C 1
ATOM 545 O O . ARG A 1 69 ? 10.608 3.951 1.576 1.00 94.00 69 ARG A O 1
ATOM 552 N N . PHE A 1 70 ? 8.489 3.236 1.297 1.00 91.06 70 PHE A N 1
ATOM 553 C CA . PHE A 1 70 ? 8.824 1.858 0.954 1.00 91.06 70 PHE A CA 1
ATOM 554 C C . PHE A 1 70 ? 9.596 1.818 -0.366 1.00 91.06 70 PHE A C 1
ATOM 556 O O . PHE A 1 70 ? 10.711 1.294 -0.408 1.00 91.06 70 PHE A O 1
ATOM 563 N N . LEU A 1 71 ? 9.063 2.476 -1.402 1.00 89.75 71 LEU A N 1
ATOM 564 C CA . LEU A 1 71 ? 9.718 2.607 -2.701 1.00 89.75 71 LEU A CA 1
ATOM 565 C C . LEU A 1 71 ? 11.115 3.215 -2.558 1.00 89.75 71 LEU A C 1
ATOM 567 O O . LEU A 1 71 ? 12.084 2.626 -3.027 1.00 89.75 71 LEU A O 1
ATOM 571 N N . ASP A 1 72 ? 11.243 4.349 -1.867 1.00 87.69 72 ASP A N 1
ATOM 572 C CA . ASP A 1 72 ? 12.518 5.052 -1.701 1.00 87.69 72 ASP A CA 1
ATOM 573 C C . ASP A 1 72 ? 13.569 4.234 -0.942 1.00 87.69 72 ASP A C 1
ATOM 575 O O . ASP A 1 72 ? 14.755 4.329 -1.253 1.00 87.69 72 ASP A O 1
ATOM 579 N N . LYS A 1 73 ? 13.158 3.447 0.058 1.00 84.69 73 LYS A N 1
ATOM 580 C CA . LYS A 1 73 ? 14.086 2.670 0.891 1.00 84.69 73 LYS A CA 1
ATOM 581 C C . LYS A 1 73 ? 14.493 1.343 0.267 1.00 84.69 73 LYS A C 1
ATOM 583 O O . LYS A 1 73 ? 15.623 0.915 0.483 1.00 84.69 73 LYS A O 1
ATOM 588 N N . LEU A 1 74 ? 13.572 0.670 -0.420 1.00 83.12 74 LEU A N 1
ATOM 589 C CA . LEU A 1 74 ? 13.737 -0.743 -0.769 1.00 83.12 74 LEU A CA 1
ATOM 590 C C . LEU A 1 74 ? 13.797 -1.000 -2.270 1.00 83.12 74 LEU A C 1
ATOM 592 O O . LEU A 1 74 ? 14.461 -1.947 -2.680 1.00 83.12 74 LEU A O 1
ATOM 596 N N . LEU A 1 75 ? 13.149 -0.171 -3.094 1.00 81.25 75 LEU A N 1
ATOM 597 C CA . LEU A 1 75 ? 13.057 -0.422 -4.539 1.00 81.25 75 LEU A CA 1
ATOM 598 C C . LEU A 1 75 ? 13.773 0.638 -5.385 1.00 81.25 75 LEU A C 1
ATOM 600 O O . LEU A 1 75 ? 14.132 0.388 -6.538 1.00 81.25 75 LEU A O 1
ATOM 604 N N . ARG A 1 76 ? 13.999 1.836 -4.840 1.00 75.06 76 ARG A N 1
ATOM 605 C CA . ARG A 1 76 ? 14.659 2.935 -5.540 1.00 75.06 76 ARG A CA 1
ATOM 606 C C . ARG A 1 76 ? 16.166 2.703 -5.567 1.00 75.06 76 ARG A C 1
ATOM 608 O O . ARG A 1 76 ? 16.900 3.100 -4.668 1.00 75.06 76 ARG A O 1
ATOM 615 N N . ASN A 1 77 ? 16.639 2.102 -6.653 1.00 65.38 77 ASN A N 1
ATOM 616 C CA . ASN A 1 77 ? 18.067 1.975 -6.906 1.00 65.38 77 ASN A CA 1
ATOM 617 C C . ASN A 1 77 ? 18.655 3.305 -7.411 1.00 65.38 77 ASN A C 1
ATOM 619 O O . ASN A 1 77 ? 18.589 3.602 -8.603 1.00 65.38 77 ASN A O 1
ATOM 623 N N . LEU A 1 78 ? 19.214 4.110 -6.505 1.00 61.47 78 LEU A N 1
ATOM 624 C CA . LEU A 1 78 ? 19.940 5.342 -6.850 1.00 61.47 78 LEU A CA 1
ATOM 625 C C . LEU A 1 78 ? 21.387 5.088 -7.299 1.00 61.47 78 LEU A C 1
ATOM 627 O O . LEU A 1 78 ? 22.029 6.018 -7.784 1.00 61.47 78 LEU A O 1
ATOM 631 N N . ASP A 1 79 ? 21.889 3.861 -7.141 1.00 57.22 79 ASP A N 1
ATOM 632 C CA . ASP A 1 79 ? 23.258 3.494 -7.491 1.00 57.22 79 ASP A CA 1
ATOM 633 C C . ASP A 1 79 ? 23.291 2.648 -8.783 1.00 57.22 79 ASP A C 1
ATOM 635 O O . ASP A 1 79 ? 22.866 1.485 -8.782 1.00 57.22 79 ASP A O 1
ATOM 639 N N . PRO A 1 80 ? 23.764 3.206 -9.912 1.00 57.06 80 PRO A N 1
ATOM 640 C CA . PRO A 1 80 ? 23.867 2.481 -11.176 1.00 57.06 80 PRO A CA 1
ATOM 641 C C . PRO A 1 80 ? 24.902 1.341 -11.149 1.00 57.06 80 PRO A C 1
ATOM 643 O O . PRO A 1 80 ? 24.827 0.466 -12.008 1.00 57.06 80 PRO A O 1
ATOM 646 N N . GLU A 1 81 ? 25.813 1.317 -10.170 1.00 55.28 81 GLU A N 1
ATOM 647 C CA . GLU A 1 81 ? 26.850 0.285 -10.008 1.00 55.28 81 GLU A CA 1
ATOM 648 C C . GLU A 1 81 ? 26.443 -0.829 -9.025 1.00 55.28 81 GLU A C 1
ATOM 650 O O . GLU A 1 81 ? 27.158 -1.822 -8.866 1.00 55.28 81 GLU A O 1
ATOM 655 N N . ALA A 1 82 ? 25.291 -0.699 -8.355 1.00 58.12 82 ALA A N 1
ATOM 656 C CA . ALA A 1 82 ? 24.830 -1.704 -7.406 1.00 58.12 82 ALA A CA 1
ATOM 657 C C . ALA A 1 82 ? 24.590 -3.056 -8.113 1.00 58.12 82 ALA A C 1
ATOM 659 O O . ALA A 1 82 ? 23.912 -3.099 -9.144 1.00 58.12 82 ALA A O 1
ATOM 660 N N . PRO A 1 83 ? 25.089 -4.178 -7.553 1.00 56.72 83 PRO A N 1
ATOM 661 C CA . PRO A 1 83 ? 25.081 -5.486 -8.212 1.00 56.72 83 PRO A CA 1
ATOM 662 C C . PRO A 1 83 ? 23.662 -5.894 -8.595 1.00 56.72 83 PRO A C 1
ATOM 664 O O . PRO A 1 83 ? 22.763 -5.667 -7.807 1.00 56.72 83 PRO A O 1
ATOM 667 N N . ASN A 1 84 ? 23.444 -6.553 -9.738 1.00 55.59 84 ASN A N 1
ATOM 668 C CA . ASN A 1 84 ? 22.106 -6.962 -10.219 1.00 55.59 84 ASN A CA 1
ATOM 669 C C . ASN A 1 84 ? 21.325 -7.918 -9.284 1.00 55.59 84 ASN A C 1
ATOM 671 O O . ASN A 1 84 ? 20.196 -8.291 -9.596 1.00 55.59 84 ASN A O 1
ATOM 675 N N . SER A 1 85 ? 21.899 -8.324 -8.152 1.00 56.69 85 SER A N 1
ATOM 676 C CA . SER A 1 85 ? 21.224 -9.065 -7.089 1.00 56.69 85 SER A CA 1
ATOM 677 C C . SER A 1 85 ? 20.459 -8.131 -6.149 1.00 56.69 85 SER A C 1
ATOM 679 O O . SER A 1 85 ? 20.896 -7.017 -5.852 1.00 56.69 85 SER A O 1
ATOM 681 N N . TRP A 1 86 ? 19.313 -8.590 -5.658 1.00 58.22 86 TRP A N 1
ATOM 682 C CA . TRP A 1 86 ? 18.581 -7.925 -4.583 1.00 58.22 86 TRP A CA 1
ATOM 683 C C . TRP A 1 86 ? 19.372 -7.988 -3.260 1.00 58.22 86 TRP A C 1
ATOM 685 O O . TRP A 1 86 ? 20.093 -8.968 -3.046 1.00 58.22 86 TRP A O 1
ATOM 695 N N . PRO A 1 87 ? 19.264 -6.984 -2.363 1.00 58.16 87 PRO A N 1
ATOM 696 C CA . PRO A 1 87 ? 19.567 -7.210 -0.947 1.00 58.16 87 PRO A CA 1
ATOM 697 C C . PRO A 1 87 ? 18.635 -8.305 -0.393 1.00 58.16 87 PRO A C 1
ATOM 699 O O . PRO A 1 87 ? 17.673 -8.660 -1.066 1.00 58.16 87 PRO A O 1
ATOM 702 N N . ASP A 1 88 ? 18.910 -8.842 0.801 1.00 62.62 88 ASP A N 1
ATOM 703 C CA . ASP A 1 88 ? 18.053 -9.836 1.479 1.00 62.62 88 ASP A CA 1
ATOM 704 C C . ASP A 1 88 ? 16.592 -9.335 1.554 1.00 62.62 88 ASP A C 1
ATOM 706 O O . ASP A 1 88 ? 16.236 -8.554 2.439 1.00 62.62 88 ASP A O 1
ATOM 710 N N . PHE A 1 89 ? 15.780 -9.691 0.550 1.00 60.34 89 PHE A N 1
ATOM 711 C CA . PHE A 1 89 ? 14.398 -9.257 0.378 1.00 60.34 89 PHE A CA 1
ATOM 712 C C . PHE A 1 89 ? 13.534 -10.457 -0.074 1.00 60.34 89 PHE A C 1
ATOM 714 O O . PHE A 1 89 ? 13.783 -11.015 -1.150 1.00 60.34 89 PHE A O 1
ATOM 721 N N . PRO A 1 90 ? 12.563 -10.880 0.759 1.00 58.22 90 PRO A N 1
ATOM 722 C CA . PRO A 1 90 ? 12.211 -10.238 2.016 1.00 58.22 90 PRO A CA 1
ATOM 723 C C . PRO A 1 90 ? 13.337 -10.528 3.033 1.00 58.22 90 PRO A C 1
ATOM 725 O O . PRO A 1 90 ? 14.044 -11.531 2.917 1.00 58.22 90 PRO A O 1
ATOM 728 N N . PRO A 1 91 ? 13.573 -9.665 4.021 1.00 65.56 91 PRO A N 1
ATOM 729 C CA . PRO A 1 91 ? 14.578 -9.987 5.020 1.00 65.56 91 PRO A CA 1
ATOM 730 C C . PRO A 1 91 ? 14.177 -11.282 5.738 1.00 65.56 91 PRO A C 1
ATOM 732 O O . PRO A 1 91 ? 12.993 -11.503 6.014 1.00 65.56 91 PRO A O 1
ATOM 735 N N . ALA A 1 92 ? 15.149 -12.128 6.086 1.00 72.81 92 ALA A N 1
ATOM 736 C CA . ALA A 1 92 ? 14.873 -13.374 6.814 1.00 72.81 92 ALA A CA 1
ATOM 737 C C . ALA A 1 92 ? 14.176 -13.143 8.177 1.00 72.81 92 ALA A C 1
ATOM 739 O O . ALA A 1 92 ? 13.593 -14.068 8.746 1.00 72.81 92 ALA A O 1
ATOM 740 N N . ALA A 1 93 ? 14.228 -11.913 8.699 1.00 64.12 93 ALA A N 1
ATOM 741 C CA . ALA A 1 93 ? 13.481 -11.458 9.864 1.00 64.12 93 ALA A CA 1
ATOM 742 C C . ALA A 1 93 ? 13.095 -9.973 9.733 1.00 64.12 93 ALA A C 1
ATOM 744 O O . ALA A 1 93 ? 13.884 -9.162 9.249 1.00 64.12 93 ALA A O 1
ATOM 745 N N . ILE A 1 94 ? 11.909 -9.604 10.226 1.00 57.94 94 ILE A N 1
ATOM 746 C CA . ILE A 1 94 ? 11.520 -8.200 10.413 1.00 57.94 94 ILE A CA 1
ATOM 747 C C . ILE A 1 94 ? 12.162 -7.711 11.726 1.00 57.94 94 ILE A C 1
ATOM 749 O O . ILE A 1 94 ? 11.930 -8.343 12.760 1.00 57.94 94 ILE A O 1
ATOM 753 N N . PRO A 1 95 ? 12.984 -6.642 11.726 1.00 48.81 95 PRO A N 1
ATOM 754 C CA . PRO A 1 95 ? 13.520 -6.070 12.959 1.00 48.81 95 PRO A CA 1
ATOM 755 C C . PRO A 1 95 ? 12.377 -5.625 13.879 1.00 48.81 95 PRO A C 1
ATOM 757 O O . PRO A 1 95 ? 11.454 -4.953 13.418 1.00 48.81 95 PRO A O 1
ATOM 760 N N . GLY A 1 96 ? 12.440 -6.036 15.148 1.00 40.75 96 GLY A N 1
ATOM 761 C CA . GLY A 1 96 ? 11.493 -5.623 16.190 1.00 40.75 96 GLY A CA 1
ATOM 762 C C . GLY A 1 96 ? 11.711 -4.202 16.689 1.00 40.75 96 GLY A C 1
ATOM 763 O O . GLY A 1 96 ? 12.800 -3.636 16.434 1.00 40.75 96 GLY A O 1
#

Sequence (96 aa):
MEGGWYVDLVELEEVGPKRLVVHDLYVDIVVPPLSRRYEVLDLDELADALRDGAIDPATTVRVLRDAQRFLDKLLRNLDPEAPNSWPDFPPAAIPG